Protein AF-A0A497SXW7-F1 (afdb_monomer_lite)

Secondary structure (DSSP, 8-state):
-EEEEESSTT--SEEEEEEEEEEGGGTEEEEEEESSHHHHHHHHHS-TT-EEEETT--EEEHHHHHHHHHHHEEEEE-----

Foldseek 3Di:
DKKWKALDLVRPGTLWIKDACAPVVVVARIETEGQAPVSVVVLVPDDQQRWMAIPVRDIDGSVVVVVSCVRHYDYHYDDPDD

Radius of gyration: 12.31 Å; chains: 1; bounding box: 28×34×33 Å

Structure (mmCIF, N/CA/C/O backbone):
data_AF-A0A497SXW7-F1
#
_entry.id   AF-A0A497SXW7-F1
#
loop_
_atom_site.group_PDB
_atom_site.id
_atom_site.type_symbol
_atom_site.label_atom_id
_atom_site.label_alt_id
_atom_site.label_comp_id
_atom_site.label_asym_id
_atom_site.label_entity_id
_atom_site.label_seq_id
_atom_site.pdbx_PDB_ins_code
_atom_site.Cartn_x
_atom_site.Cartn_y
_atom_site.Cartn_z
_atom_site.occupancy
_atom_site.B_iso_or_equiv
_atom_site.auth_seq_id
_atom_site.auth_comp_id
_atom_site.auth_asym_id
_atom_site.auth_atom_id
_atom_site.pdbx_PDB_model_num
ATOM 1 N N . MET A 1 1 ? 15.667 1.296 -1.872 1.00 83.88 1 MET A N 1
ATOM 2 C CA . MET A 1 1 ? 14.989 2.211 -0.930 1.00 83.88 1 MET A CA 1
ATOM 3 C C . MET A 1 1 ? 13.546 1.749 -0.804 1.00 83.88 1 MET A C 1
ATOM 5 O O . MET A 1 1 ? 12.954 1.431 -1.835 1.00 83.88 1 MET A O 1
ATOM 9 N N . SER A 1 2 ? 13.043 1.617 0.422 1.00 94.25 2 SER A N 1
ATOM 10 C CA . SER A 1 2 ? 11.671 1.197 0.731 1.00 94.25 2 SER A CA 1
ATOM 11 C C . SER A 1 2 ? 10.856 2.365 1.283 1.00 94.25 2 SER A C 1
ATOM 13 O O . SER A 1 2 ? 11.425 3.393 1.638 1.00 94.25 2 SER A O 1
ATOM 15 N N . THR A 1 3 ? 9.533 2.222 1.302 1.00 96.94 3 THR A N 1
ATOM 16 C CA . THR A 1 3 ? 8.614 3.114 2.011 1.00 96.94 3 THR A CA 1
ATOM 17 C C . THR A 1 3 ? 7.501 2.298 2.641 1.00 96.94 3 THR A C 1
ATOM 19 O O . THR A 1 3 ? 6.771 1.616 1.924 1.00 96.94 3 THR A O 1
ATOM 22 N N . GLU A 1 4 ? 7.358 2.365 3.956 1.00 97.62 4 GLU A N 1
ATOM 23 C CA . GLU A 1 4 ? 6.262 1.709 4.678 1.00 97.62 4 GLU A CA 1
ATOM 24 C C . GLU A 1 4 ? 5.016 2.599 4.720 1.00 97.62 4 GLU A C 1
ATOM 26 O O . GLU A 1 4 ? 5.126 3.829 4.743 1.00 97.62 4 GLU A O 1
ATOM 31 N N . PHE A 1 5 ? 3.836 1.976 4.722 1.00 97.69 5 PHE A N 1
ATOM 32 C CA . PHE A 1 5 ? 2.541 2.655 4.768 1.00 97.69 5 PHE A CA 1
ATOM 33 C C . PHE A 1 5 ? 1.668 2.105 5.892 1.00 97.69 5 PHE A C 1
ATOM 35 O O . PHE A 1 5 ? 1.555 0.893 6.053 1.00 97.69 5 PHE A O 1
ATOM 42 N N . TYR A 1 6 ? 1.018 3.003 6.626 1.00 97.69 6 TYR A N 1
ATOM 43 C CA . TYR A 1 6 ? 0.326 2.737 7.884 1.00 97.69 6 TYR A CA 1
ATOM 44 C C . TYR A 1 6 ? -1.104 3.282 7.872 1.00 97.69 6 TYR A C 1
ATOM 46 O O . TYR A 1 6 ? -1.368 4.323 7.264 1.00 97.69 6 TYR A O 1
ATOM 54 N N . TRP A 1 7 ? -2.025 2.616 8.574 1.00 95.62 7 TRP A N 1
ATOM 55 C CA . TRP A 1 7 ? -3.400 3.114 8.752 1.00 95.62 7 TRP A CA 1
ATOM 56 C C . TRP A 1 7 ? -3.471 4.342 9.663 1.00 95.62 7 TRP A C 1
ATOM 58 O O . TRP A 1 7 ? -4.411 5.131 9.588 1.00 95.62 7 TRP A O 1
ATOM 68 N N . ASP A 1 8 ? -2.470 4.510 10.522 1.00 93.44 8 ASP A N 1
ATOM 69 C CA . ASP A 1 8 ? -2.409 5.546 11.536 1.00 93.44 8 ASP A CA 1
ATOM 70 C C . ASP A 1 8 ? -1.071 6.293 11.498 1.00 93.44 8 ASP A C 1
ATOM 72 O O . ASP A 1 8 ? -0.033 5.763 11.1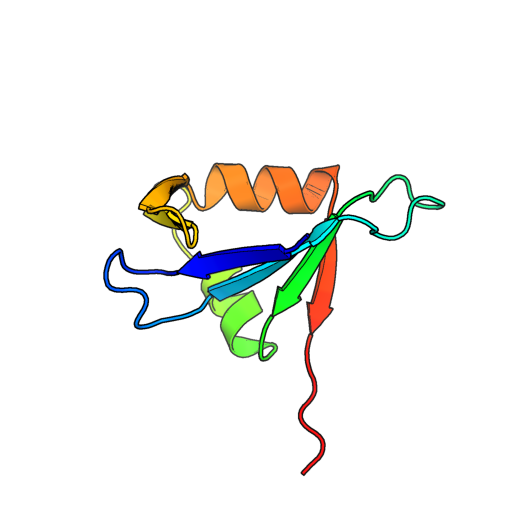00 1.00 93.44 8 ASP A O 1
ATOM 76 N N . LYS A 1 9 ? -1.090 7.546 11.957 1.00 91.25 9 LYS A N 1
ATOM 77 C CA . LYS A 1 9 ? 0.112 8.384 12.031 1.00 91.25 9 LYS A CA 1
ATOM 78 C C . LYS A 1 9 ? 1.098 7.916 13.111 1.00 91.25 9 LYS A C 1
ATOM 80 O O . LYS A 1 9 ? 2.275 8.250 13.051 1.00 91.25 9 LYS A O 1
ATOM 85 N N . GLU A 1 10 ? 0.632 7.154 14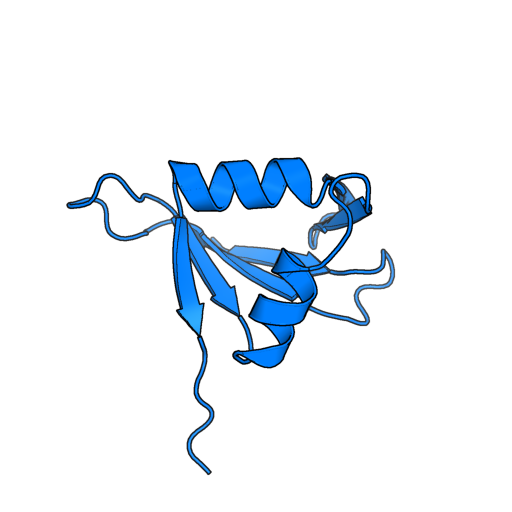.100 1.00 92.56 10 GLU A N 1
ATOM 86 C CA . GLU A 1 10 ? 1.471 6.610 15.175 1.00 92.56 10 GLU A CA 1
ATOM 87 C C . GLU A 1 10 ? 2.239 5.347 14.740 1.00 92.56 10 GLU A C 1
ATOM 89 O O . GLU A 1 10 ? 3.044 4.835 15.518 1.00 92.56 10 GLU A O 1
ATOM 94 N N . LYS A 1 11 ? 2.037 4.888 13.492 1.00 93.69 11 LYS A N 1
ATOM 95 C CA . LYS A 1 11 ? 2.712 3.750 12.849 1.00 93.69 11 LYS A CA 1
ATOM 96 C C . LYS A 1 11 ? 2.483 2.432 13.588 1.00 93.69 11 LYS A C 1
ATOM 98 O O . LYS A 1 11 ? 3.371 1.586 13.673 1.00 93.69 11 LYS A O 1
ATOM 103 N N . LYS A 1 12 ? 1.282 2.257 14.140 1.00 90.50 12 LYS A N 1
ATOM 104 C CA . LYS A 1 12 ? 0.899 1.053 14.890 1.00 90.50 12 LYS A CA 1
ATOM 105 C C . LYS A 1 12 ? 0.409 -0.068 13.988 1.00 90.50 12 LYS A C 1
ATOM 107 O O . LYS A 1 12 ? 0.566 -1.234 14.345 1.00 90.50 12 LYS A O 1
ATOM 112 N N . GLU A 1 13 ? -0.174 0.263 12.838 1.00 92.94 13 GLU A N 1
ATOM 113 C CA . GLU A 1 13 ? -0.762 -0.725 11.940 1.00 92.94 13 GLU A CA 1
ATOM 114 C C . GLU A 1 13 ? -0.206 -0.614 10.513 1.00 92.94 13 GLU A C 1
ATOM 116 O O . GLU A 1 13 ? -0.683 0.175 9.693 1.00 92.94 13 GLU A O 1
ATOM 121 N N . LEU A 1 14 ? 0.818 -1.425 10.221 1.00 95.56 14 LEU A N 1
ATOM 122 C CA . LEU A 1 14 ? 1.434 -1.524 8.896 1.00 95.56 14 LEU A CA 1
ATOM 123 C C . LEU A 1 14 ? 0.463 -2.151 7.886 1.00 95.56 14 LEU A C 1
ATOM 125 O O . LEU A 1 14 ? -0.085 -3.232 8.106 1.00 95.56 14 LEU A O 1
ATOM 129 N N . ILE A 1 15 ? 0.309 -1.491 6.742 1.00 96.06 15 ILE A N 1
ATOM 130 C CA . ILE A 1 15 ? -0.513 -1.941 5.617 1.00 96.06 15 ILE A CA 1
ATOM 131 C C . ILE A 1 15 ? 0.338 -2.757 4.644 1.00 96.06 15 ILE A C 1
ATOM 133 O O . ILE A 1 15 ? 0.057 -3.931 4.393 1.00 96.06 15 ILE A O 1
ATOM 137 N N . PHE A 1 16 ? 1.370 -2.115 4.092 1.00 97.25 16 PHE A N 1
ATOM 138 C CA . PHE A 1 16 ? 2.301 -2.685 3.124 1.00 97.25 16 PHE A CA 1
ATOM 139 C C . PHE A 1 16 ? 3.619 -1.909 3.107 1.00 97.25 16 PHE A C 1
ATOM 141 O O . PHE A 1 16 ? 3.684 -0.745 3.515 1.00 97.25 16 PHE A O 1
ATOM 148 N N . THR A 1 17 ? 4.644 -2.529 2.526 1.00 97.56 17 THR A N 1
ATOM 149 C CA . THR A 1 17 ? 5.924 -1.883 2.223 1.00 97.56 17 THR A CA 1
ATOM 150 C C . THR A 1 17 ? 6.118 -1.773 0.716 1.00 97.56 17 THR A C 1
ATOM 152 O O . THR A 1 17 ? 6.003 -2.752 -0.023 1.00 97.56 17 THR A O 1
ATOM 155 N N . ARG A 1 18 ? 6.413 -0.563 0.238 1.00 97.00 18 ARG A N 1
ATOM 156 C CA . ARG A 1 18 ? 6.696 -0.260 -1.167 1.00 97.00 18 ARG A CA 1
ATOM 157 C C . ARG A 1 18 ? 8.199 -0.280 -1.423 1.00 97.00 18 ARG A C 1
ATOM 159 O O . ARG A 1 18 ? 8.944 0.376 -0.704 1.00 97.00 18 ARG A O 1
ATOM 166 N N . TYR A 1 19 ? 8.648 -0.937 -2.488 1.00 95.88 19 TYR A N 1
ATOM 167 C CA . TYR A 1 19 ? 10.050 -0.940 -2.920 1.00 95.88 19 TYR A CA 1
ATOM 168 C C . TYR A 1 19 ? 10.184 -0.476 -4.367 1.00 95.88 19 TYR A C 1
ATOM 170 O O . TYR A 1 19 ? 9.358 -0.811 -5.216 1.00 95.88 19 TYR A O 1
ATOM 178 N N . ALA A 1 20 ? 11.271 0.241 -4.660 1.00 91.81 20 ALA A N 1
ATOM 179 C CA . ALA A 1 20 ? 11.733 0.413 -6.034 1.00 91.81 20 ALA A CA 1
ATOM 180 C C . ALA A 1 20 ? 12.319 -0.905 -6.570 1.00 91.81 20 ALA A C 1
ATOM 182 O O . ALA A 1 20 ? 13.001 -1.620 -5.833 1.00 91.81 20 ALA A O 1
ATOM 183 N N . GLY A 1 21 ? 12.081 -1.201 -7.850 1.00 86.62 21 GLY A N 1
ATOM 184 C CA . GLY A 1 21 ? 12.574 -2.413 -8.509 1.00 86.62 21 GLY A CA 1
ATOM 185 C C . GLY A 1 21 ? 11.511 -3.503 -8.616 1.00 86.62 21 GLY A C 1
ATOM 186 O O . GLY A 1 21 ? 11.718 -4.591 -8.084 1.00 86.62 21 GLY A O 1
ATOM 187 N N . GLY A 1 22 ? 10.388 -3.172 -9.268 1.00 84.56 22 GLY A N 1
ATOM 188 C CA . GLY A 1 22 ? 9.256 -4.036 -9.646 1.00 84.56 22 GLY A CA 1
ATOM 189 C C . GLY A 1 22 ? 9.596 -5.233 -10.541 1.00 84.56 22 GLY A C 1
ATOM 190 O O . GLY A 1 22 ? 10.576 -5.940 -10.307 1.00 84.56 22 GLY A O 1
ATOM 191 N N . ILE A 1 23 ? 8.747 -5.469 -11.539 1.00 87.44 23 ILE A N 1
ATOM 192 C CA . ILE A 1 23 ? 8.964 -6.374 -12.675 1.00 87.44 23 ILE A CA 1
ATOM 193 C C . ILE A 1 23 ? 9.006 -5.474 -13.925 1.00 87.44 23 ILE A C 1
ATOM 195 O O . ILE A 1 23 ? 7.966 -5.250 -14.558 1.00 87.44 23 ILE A O 1
ATOM 199 N N . PRO A 1 24 ? 10.159 -4.842 -14.230 1.00 80.69 24 PRO A N 1
ATOM 200 C CA . PRO A 1 24 ? 10.247 -3.832 -15.284 1.00 80.69 24 PRO A CA 1
ATOM 201 C C . PRO A 1 24 ? 9.817 -4.351 -16.657 1.00 80.69 24 PRO A C 1
ATOM 203 O O . PRO A 1 24 ? 9.259 -3.594 -17.448 1.00 80.69 24 PRO A O 1
ATOM 206 N N . GLU A 1 25 ? 10.026 -5.640 -16.920 1.00 86.12 25 GLU A N 1
ATOM 207 C CA . GLU A 1 25 ? 9.628 -6.330 -18.149 1.00 86.12 25 GLU A CA 1
ATOM 208 C C . GLU A 1 25 ? 8.107 -6.289 -18.380 1.00 86.12 25 GLU A C 1
ATOM 210 O O . GLU A 1 25 ? 7.655 -6.340 -19.521 1.00 86.12 25 GLU A O 1
ATOM 215 N N . GLU A 1 26 ? 7.321 -6.127 -17.313 1.00 85.50 26 GLU A N 1
ATOM 216 C CA . GLU A 1 26 ? 5.861 -5.976 -17.349 1.00 85.50 26 GLU A CA 1
ATOM 217 C C . GLU A 1 26 ? 5.410 -4.510 -17.204 1.00 85.50 26 GLU A C 1
ATOM 219 O O . GLU A 1 26 ? 4.235 -4.218 -16.969 1.00 85.50 26 GLU A O 1
ATOM 224 N N . GLY A 1 27 ? 6.345 -3.559 -17.303 1.00 88.06 27 GLY A N 1
ATOM 225 C CA . GLY A 1 27 ? 6.081 -2.135 -17.087 1.00 88.06 27 GLY A CA 1
ATOM 226 C C . GLY A 1 27 ? 5.784 -1.780 -15.626 1.00 88.06 27 GLY A C 1
ATOM 227 O O . GLY A 1 27 ? 5.274 -0.693 -15.352 1.00 88.06 27 GLY A O 1
ATOM 228 N N . LYS A 1 28 ? 6.082 -2.681 -14.681 1.00 91.25 28 LYS A N 1
ATOM 229 C CA . LYS A 1 28 ? 5.902 -2.461 -13.242 1.00 91.25 28 LYS A CA 1
ATOM 230 C C . LYS A 1 28 ? 7.241 -2.125 -12.615 1.00 91.25 28 LYS A C 1
ATOM 232 O O . LYS A 1 28 ? 8.109 -2.980 -12.502 1.00 91.25 28 LYS A O 1
ATOM 237 N N . ASP A 1 29 ? 7.438 -0.892 -12.178 1.00 93.75 29 ASP A N 1
ATOM 238 C CA . ASP A 1 29 ? 8.706 -0.446 -11.593 1.00 93.75 29 ASP A CA 1
ATOM 239 C C . ASP A 1 29 ? 8.706 -0.447 -10.055 1.00 93.75 29 ASP A C 1
ATOM 241 O O . ASP A 1 29 ? 9.758 -0.249 -9.436 1.00 93.75 29 ASP A O 1
ATOM 245 N N . LEU A 1 30 ? 7.567 -0.768 -9.432 1.00 95.75 30 LEU A N 1
ATOM 246 C CA . LEU A 1 30 ? 7.388 -0.811 -7.982 1.00 95.75 30 LEU A CA 1
ATOM 247 C C . LEU A 1 30 ? 6.911 -2.182 -7.491 1.00 95.75 30 LEU A C 1
ATOM 249 O O . LEU A 1 30 ? 6.180 -2.894 -8.176 1.00 95.75 30 LEU A O 1
ATOM 253 N N . LYS A 1 31 ? 7.298 -2.534 -6.264 1.00 95.94 31 LYS A N 1
ATOM 254 C CA . LYS A 1 31 ? 6.806 -3.708 -5.528 1.00 95.94 31 LYS A CA 1
ATOM 255 C C . LYS A 1 31 ? 6.018 -3.259 -4.311 1.00 95.94 31 LYS A C 1
ATOM 257 O O . LYS A 1 31 ? 6.478 -2.363 -3.611 1.00 95.94 31 LYS A O 1
ATOM 262 N N . TYR A 1 32 ? 4.894 -3.909 -4.039 1.00 96.88 32 TYR A N 1
ATOM 263 C CA . TYR A 1 32 ? 4.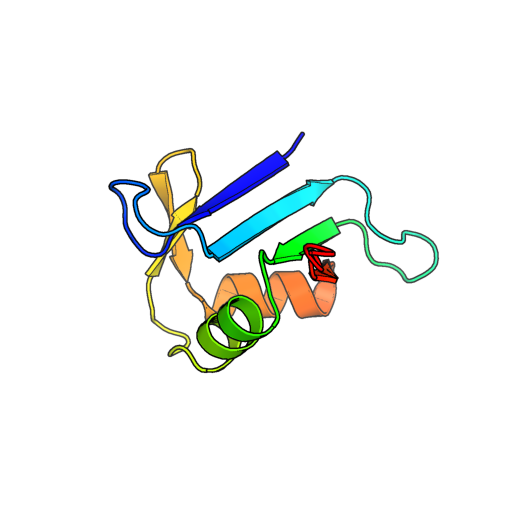060 -3.672 -2.861 1.00 96.88 32 TYR A CA 1
ATOM 264 C C . TYR A 1 32 ? 3.925 -4.974 -2.087 1.00 96.88 32 TYR A C 1
ATOM 266 O O . TYR A 1 32 ? 3.275 -5.908 -2.552 1.00 96.88 32 TYR A O 1
ATOM 274 N N . VAL A 1 33 ? 4.585 -5.040 -0.938 1.00 96.25 33 VAL A N 1
ATOM 275 C CA . VAL A 1 33 ? 4.679 -6.240 -0.109 1.00 96.25 33 VAL A CA 1
ATOM 276 C C . VAL A 1 33 ? 3.669 -6.136 1.026 1.00 96.25 33 VAL A C 1
ATOM 278 O O . VAL A 1 33 ? 3.759 -5.229 1.851 1.00 96.25 33 VAL A O 1
ATOM 281 N N . PHE A 1 34 ? 2.703 -7.050 1.051 1.00 96.44 34 PHE A N 1
ATOM 282 C CA . PHE A 1 34 ? 1.695 -7.162 2.104 1.00 96.44 34 PHE A CA 1
ATOM 283 C C . PHE A 1 34 ? 2.018 -8.350 3.016 1.00 96.44 34 PHE A C 1
ATOM 285 O O . PHE A 1 34 ? 2.313 -9.441 2.526 1.00 96.44 34 PHE A O 1
ATOM 292 N N . ASN A 1 35 ? 1.855 -8.177 4.331 1.00 90.69 35 ASN A N 1
ATOM 293 C CA . ASN A 1 35 ? 2.134 -9.204 5.354 1.00 90.69 35 ASN A CA 1
ATOM 294 C C . ASN A 1 35 ? 1.040 -10.289 5.454 1.00 90.69 35 ASN A C 1
ATOM 296 O O . ASN A 1 35 ? 0.758 -10.818 6.528 1.00 90.69 35 ASN A O 1
ATOM 300 N N . GLY A 1 36 ? 0.367 -10.575 4.341 1.00 91.31 36 GLY A N 1
ATOM 301 C CA . GLY A 1 36 ? -0.711 -11.550 4.258 1.00 91.31 36 GLY A CA 1
ATOM 302 C C . GLY A 1 36 ? -1.846 -11.111 3.338 1.00 91.31 36 GLY A C 1
ATOM 303 O O . GLY A 1 36 ? -2.034 -9.927 3.043 1.00 91.31 36 GLY A O 1
ATOM 304 N N . VAL A 1 37 ? -2.632 -12.098 2.901 1.00 92.50 37 VAL A N 1
ATOM 305 C CA . VAL A 1 37 ? -3.817 -11.879 2.056 1.00 92.50 37 VAL A CA 1
ATOM 306 C C . VAL A 1 37 ? -4.847 -11.008 2.778 1.00 92.50 37 VAL A C 1
ATOM 308 O O . VAL A 1 37 ? -5.480 -10.167 2.147 1.00 92.50 37 VAL A O 1
ATOM 311 N N . ASP A 1 38 ? -4.981 -11.145 4.098 1.00 91.88 38 ASP A N 1
ATOM 312 C CA . ASP A 1 38 ? -5.956 -10.377 4.877 1.00 91.88 38 ASP A CA 1
ATOM 313 C C . ASP A 1 38 ? -5.664 -8.871 4.854 1.00 91.88 38 ASP A C 1
ATOM 315 O O . ASP A 1 38 ? -6.586 -8.076 4.664 1.00 91.88 38 ASP A O 1
ATOM 319 N N . ASN A 1 39 ? -4.391 -8.465 4.946 1.00 91.31 39 ASN A N 1
ATOM 320 C CA . ASN A 1 39 ? -3.996 -7.054 4.846 1.00 91.31 39 ASN A CA 1
ATOM 321 C C . ASN A 1 39 ? -4.266 -6.493 3.451 1.00 91.31 39 ASN A C 1
ATOM 323 O O . 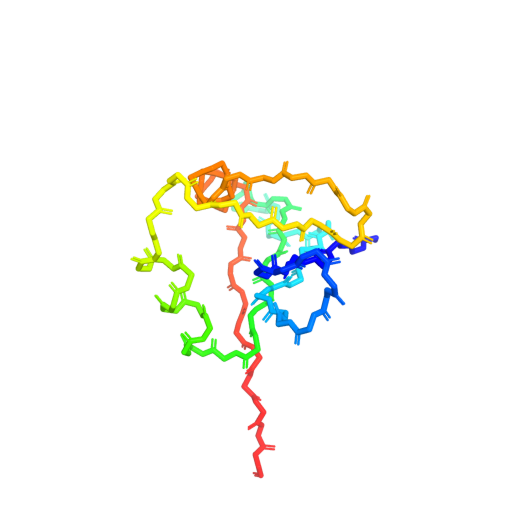ASN A 1 39 ? -4.778 -5.380 3.317 1.00 91.31 39 ASN A O 1
ATOM 327 N N . LEU A 1 40 ? -3.975 -7.283 2.414 1.00 94.94 40 LEU A N 1
ATOM 328 C CA . LEU A 1 40 ? -4.289 -6.930 1.035 1.00 94.94 40 LEU A CA 1
ATOM 329 C C . LEU A 1 40 ? -5.801 -6.726 0.856 1.00 94.94 40 LEU A C 1
ATOM 331 O O . LEU A 1 40 ? -6.241 -5.691 0.360 1.00 94.94 40 LEU A O 1
ATOM 335 N N . VAL A 1 41 ? -6.611 -7.688 1.301 1.00 95.31 41 VAL A N 1
ATOM 336 C CA . VAL A 1 41 ? -8.074 -7.630 1.189 1.00 95.31 41 VAL A CA 1
ATOM 337 C C . VAL A 1 41 ? -8.641 -6.460 1.989 1.00 95.31 41 VAL A C 1
ATOM 339 O O . VAL A 1 41 ? -9.512 -5.755 1.477 1.00 95.31 41 VAL A O 1
ATOM 342 N N . LYS A 1 42 ? -8.149 -6.221 3.211 1.00 95.38 42 LYS A N 1
ATOM 343 C CA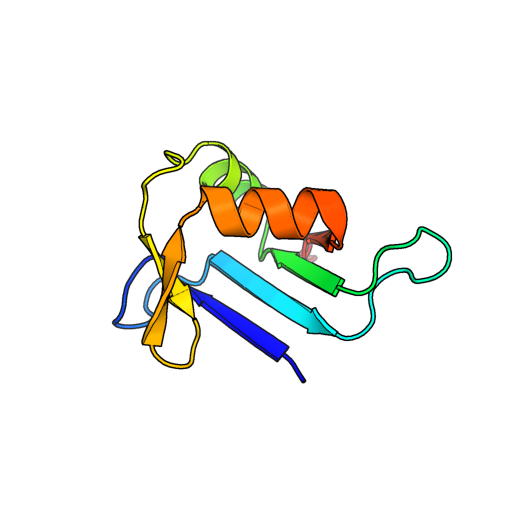 . LYS A 1 42 ? -8.533 -5.061 4.027 1.00 95.38 42 LYS A CA 1
ATOM 344 C C . LYS A 1 42 ? -8.252 -3.762 3.273 1.00 95.38 42 LYS A C 1
ATOM 346 O O . LYS A 1 42 ? -9.159 -2.951 3.120 1.00 95.38 42 LYS A O 1
ATOM 351 N N . PHE A 1 43 ? -7.043 -3.607 2.733 1.00 96.81 43 PHE A N 1
ATOM 352 C CA . PHE A 1 43 ? -6.651 -2.417 1.982 1.00 96.81 43 PHE A CA 1
ATOM 353 C C . PHE A 1 43 ? -7.531 -2.170 0.747 1.00 96.81 43 PHE A C 1
ATOM 355 O O . PHE A 1 43 ? -7.999 -1.054 0.526 1.00 96.81 43 PHE A O 1
ATOM 362 N N . PHE A 1 44 ? -7.817 -3.209 -0.042 1.00 96.12 44 PHE A N 1
ATOM 363 C CA . PHE A 1 44 ? -8.638 -3.055 -1.247 1.00 96.12 44 PHE A CA 1
ATOM 364 C C . PHE A 1 44 ? -10.127 -2.813 -0.957 1.00 96.12 44 PHE A C 1
ATOM 366 O O . PHE A 1 44 ? -10.796 -2.173 -1.771 1.00 96.12 44 PHE A O 1
ATOM 373 N N . LYS A 1 45 ? -10.640 -3.279 0.189 1.00 96.94 45 LYS A N 1
ATOM 374 C CA . LYS A 1 45 ? -12.021 -3.029 0.640 1.00 96.94 45 LYS A CA 1
ATOM 375 C C . LYS A 1 45 ? -12.223 -1.665 1.294 1.00 96.94 45 LYS A C 1
ATOM 377 O O . LYS A 1 45 ? -13.366 -1.242 1.446 1.00 96.94 45 LYS A O 1
ATOM 382 N N . GLU A 1 46 ? -11.146 -1.006 1.698 1.00 97.69 46 GLU A N 1
ATOM 383 C CA . GLU A 1 46 ? -11.221 0.283 2.369 1.00 97.69 46 GLU A CA 1
ATOM 384 C C . GLU A 1 46 ? -11.736 1.384 1.430 1.00 97.69 46 GLU A C 1
ATOM 386 O O . GLU A 1 46 ? -11.524 1.335 0.207 1.00 97.69 46 GLU A O 1
ATOM 391 N N . LYS A 1 47 ? -12.418 2.379 2.011 1.00 97.88 47 LYS A N 1
ATOM 392 C CA . LYS A 1 47 ? -12.947 3.525 1.271 1.00 97.88 47 LYS A CA 1
ATOM 393 C C . LYS A 1 47 ? -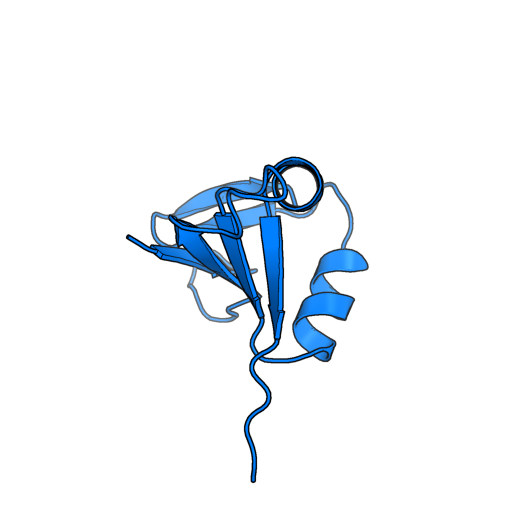11.818 4.312 0.620 1.00 97.88 47 LYS A C 1
ATOM 395 O O . LYS A 1 47 ? -10.766 4.545 1.203 1.00 97.88 47 LYS A O 1
ATOM 400 N N . ASP A 1 48 ? -12.080 4.783 -0.586 1.00 97.50 48 ASP A N 1
ATOM 401 C CA . ASP A 1 48 ? -11.111 5.498 -1.415 1.00 97.50 48 ASP A CA 1
ATOM 402 C C . ASP A 1 48 ? -10.609 6.809 -0.787 1.00 97.50 48 ASP A C 1
ATOM 404 O O . ASP A 1 48 ? -9.452 7.186 -0.980 1.00 97.50 48 ASP A O 1
ATOM 408 N N . GLU A 1 49 ? -11.459 7.463 0.004 1.00 97.81 49 GLU A N 1
ATOM 409 C CA . GLU A 1 49 ? -11.181 8.691 0.761 1.00 97.81 49 GLU A CA 1
ATOM 410 C C . GLU A 1 49 ? -10.422 8.464 2.079 1.00 97.81 49 GLU A C 1
ATOM 412 O O . GLU A 1 49 ? -9.972 9.430 2.697 1.00 97.81 49 GLU A O 1
ATOM 417 N N . THR A 1 50 ? -10.252 7.208 2.508 1.00 97.81 50 THR A N 1
ATOM 418 C CA . THR A 1 50 ? -9.505 6.879 3.726 1.00 97.81 50 THR A CA 1
ATOM 419 C C . THR A 1 50 ? -8.052 7.327 3.588 1.00 97.81 50 THR A C 1
ATOM 421 O O . THR A 1 50 ? -7.393 7.060 2.578 1.00 97.81 50 THR A O 1
ATOM 424 N N . ILE A 1 51 ? -7.559 8.017 4.620 1.00 97.81 51 ILE A N 1
ATOM 425 C CA . ILE A 1 51 ? -6.184 8.509 4.696 1.00 97.81 51 ILE A CA 1
ATOM 426 C C . ILE A 1 51 ? -5.286 7.443 5.319 1.00 97.81 51 ILE A C 1
ATOM 428 O O . ILE A 1 51 ? -5.617 6.877 6.357 1.00 97.81 51 ILE A O 1
ATOM 432 N N . ILE A 1 52 ? -4.133 7.227 4.697 1.00 97.69 52 ILE A N 1
ATOM 433 C CA . ILE A 1 52 ? -3.029 6.409 5.199 1.00 97.69 52 ILE A CA 1
ATOM 434 C C . ILE A 1 52 ? -1.755 7.257 5.232 1.00 97.69 52 ILE A C 1
ATOM 436 O O . ILE A 1 52 ? -1.663 8.279 4.548 1.00 97.69 52 ILE A O 1
ATOM 440 N N . TYR A 1 53 ? -0.761 6.837 6.005 1.00 98.12 53 TYR A N 1
ATOM 441 C CA . TYR A 1 53 ? 0.461 7.608 6.227 1.00 98.12 53 TYR A CA 1
ATOM 442 C C . TYR A 1 53 ? 1.687 6.822 5.786 1.00 98.12 53 TYR A C 1
ATOM 444 O O . TYR A 1 53 ? 1.788 5.630 6.062 1.00 98.12 53 TYR A O 1
ATOM 452 N N . SER A 1 54 ? 2.634 7.484 5.121 1.00 97.38 54 SER A N 1
ATOM 453 C CA . SER A 1 54 ? 3.957 6.893 4.909 1.00 97.38 54 SER A CA 1
ATOM 454 C C . SER A 1 54 ? 4.791 6.913 6.196 1.00 97.38 54 SER A C 1
ATOM 456 O O . SER A 1 54 ? 4.491 7.649 7.138 1.00 97.38 54 SER A O 1
ATOM 458 N N . GLU A 1 55 ? 5.906 6.179 6.218 1.00 96.62 55 GLU A N 1
ATOM 459 C CA . GLU A 1 55 ? 6.895 6.232 7.309 1.00 96.62 55 GLU A CA 1
ATOM 460 C C . GLU A 1 55 ? 7.447 7.646 7.593 1.00 96.62 55 GLU A C 1
ATOM 462 O O . GLU A 1 55 ? 7.986 7.892 8.672 1.00 96.62 55 GLU A O 1
ATOM 467 N N . TYR A 1 56 ? 7.287 8.584 6.653 1.00 95.31 56 TYR A N 1
ATOM 468 C CA . TYR A 1 56 ? 7.704 9.986 6.767 1.00 95.31 56 TYR A CA 1
ATOM 469 C C . TYR A 1 56 ? 6.547 10.930 7.138 1.00 95.31 56 TYR A C 1
ATOM 471 O O . TYR A 1 56 ? 6.650 12.137 6.935 1.00 95.31 56 TYR A O 1
ATOM 479 N N . ASP A 1 57 ? 5.434 10.389 7.641 1.00 95.06 57 ASP A N 1
ATOM 480 C CA . ASP A 1 57 ? 4.229 11.119 8.061 1.00 95.06 57 ASP A CA 1
ATOM 481 C C . ASP A 1 57 ? 3.522 11.885 6.926 1.00 95.06 57 ASP A C 1
ATOM 483 O O . ASP A 1 57 ? 2.732 12.802 7.174 1.00 95.06 57 ASP A O 1
ATOM 487 N N . ILE A 1 58 ? 3.777 11.501 5.670 1.00 96.19 58 ILE A N 1
ATOM 488 C CA . ILE A 1 58 ? 3.133 12.095 4.494 1.00 96.19 58 ILE A CA 1
ATOM 489 C C . ILE A 1 58 ? 1.772 11.410 4.287 1.00 96.19 58 ILE A C 1
ATOM 491 O O . ILE A 1 58 ? 1.735 10.179 4.196 1.00 96.19 58 ILE A O 1
ATOM 495 N N . PRO A 1 59 ? 0.661 12.167 4.201 1.00 97.44 59 PRO A N 1
ATOM 496 C CA . PRO A 1 59 ? -0.665 11.599 4.002 1.00 97.44 59 PRO A CA 1
ATOM 497 C C . PRO A 1 59 ? -0.908 11.205 2.538 1.00 97.44 59 PRO A C 1
ATOM 499 O O . PRO A 1 59 ? -0.566 11.941 1.611 1.00 97.44 59 PRO A O 1
ATOM 502 N N . TYR A 1 60 ? -1.575 10.070 2.345 1.00 97.88 60 TYR A N 1
ATOM 503 C CA . TYR A 1 60 ? -2.058 9.563 1.061 1.00 97.88 60 TYR A CA 1
ATOM 504 C C . TYR A 1 60 ? -3.504 9.099 1.198 1.00 97.88 60 TYR A C 1
ATOM 506 O O . TYR A 1 60 ? -3.940 8.737 2.286 1.00 97.88 60 TYR A O 1
ATOM 514 N N . THR A 1 61 ? -4.244 9.067 0.094 1.00 98.25 61 THR A N 1
ATOM 515 C CA . THR A 1 61 ? -5.545 8.399 0.055 1.00 98.25 61 THR A CA 1
ATOM 516 C C . THR A 1 61 ? -5.369 6.949 -0.374 1.00 98.25 61 THR A C 1
ATOM 518 O O . THR A 1 61 ? -4.486 6.618 -1.171 1.00 98.25 61 THR A O 1
ATOM 521 N N . VAL A 1 62 ? -6.248 6.070 0.098 1.00 98.06 62 VAL A N 1
ATOM 522 C CA . VAL A 1 62 ? -6.319 4.692 -0.403 1.00 98.06 62 VAL A CA 1
ATOM 523 C C . VAL A 1 62 ? -6.499 4.681 -1.928 1.00 98.06 62 VAL A C 1
ATOM 525 O O . VAL A 1 62 ? -5.851 3.888 -2.609 1.00 98.06 62 VAL A O 1
ATOM 528 N N . ALA A 1 63 ? -7.287 5.605 -2.490 1.00 98.25 63 ALA A N 1
ATOM 529 C CA . ALA A 1 63 ? -7.442 5.746 -3.939 1.00 98.25 63 ALA A CA 1
ATOM 530 C C . ALA A 1 63 ? -6.129 6.035 -4.680 1.00 98.25 63 ALA A C 1
ATOM 532 O O . ALA A 1 63 ? -5.857 5.408 -5.708 1.00 98.25 63 ALA A O 1
ATOM 533 N N . SER A 1 64 ? -5.304 6.968 -4.185 1.00 97.56 64 SER A N 1
ATOM 534 C CA . SER A 1 64 ? -4.044 7.303 -4.857 1.00 97.56 64 SER A CA 1
ATOM 535 C C . SER A 1 64 ? -3.080 6.119 -4.840 1.00 97.56 64 SER A C 1
ATOM 537 O O . SER A 1 64 ? -2.429 5.844 -5.847 1.00 97.56 64 SER A O 1
ATOM 539 N N . MET A 1 65 ? -3.076 5.348 -3.752 1.00 97.56 65 MET A N 1
ATOM 540 C CA . MET A 1 65 ? -2.274 4.132 -3.636 1.00 97.56 65 MET A CA 1
ATOM 541 C C . MET A 1 65 ? -2.790 2.983 -4.497 1.00 97.56 65 MET A C 1
ATOM 543 O O . MET A 1 65 ? -1.991 2.348 -5.181 1.00 97.56 65 MET A O 1
ATOM 547 N N . LYS A 1 66 ? -4.107 2.744 -4.551 1.00 97.62 66 LYS A N 1
ATOM 548 C CA . LYS A 1 66 ? -4.705 1.774 -5.486 1.00 97.62 66 LYS A CA 1
ATOM 549 C C . LYS A 1 66 ? -4.329 2.114 -6.931 1.00 97.62 66 LYS A C 1
ATOM 551 O O . LYS A 1 66 ? -3.914 1.231 -7.676 1.00 97.62 66 LYS A O 1
ATOM 556 N N . SER A 1 67 ? -4.412 3.391 -7.310 1.00 97.50 67 SER A N 1
ATOM 557 C CA . SER A 1 67 ? -4.012 3.863 -8.641 1.00 97.50 67 SER A CA 1
ATOM 558 C C . SER A 1 67 ? -2.521 3.631 -8.914 1.00 97.50 67 SER A C 1
ATOM 560 O O . SER A 1 67 ? -2.163 3.128 -9.979 1.00 97.50 67 SER A O 1
ATOM 562 N N . GLU A 1 68 ? -1.636 3.929 -7.958 1.00 96.75 68 GLU A N 1
ATOM 563 C CA . GLU A 1 68 ? -0.196 3.680 -8.109 1.00 96.75 68 GLU A CA 1
ATOM 564 C C . GLU A 1 68 ? 0.099 2.181 -8.270 1.00 96.75 68 GLU A C 1
ATOM 566 O O . GLU A 1 68 ? 0.823 1.798 -9.187 1.00 96.75 68 GLU A O 1
ATOM 571 N N . ILE A 1 69 ? -0.533 1.328 -7.458 1.00 95.94 69 ILE A N 1
ATOM 572 C CA . ILE A 1 69 ? -0.410 -0.132 -7.549 1.00 95.94 69 ILE A CA 1
ATOM 573 C C . ILE A 1 69 ? -0.870 -0.631 -8.921 1.00 95.94 69 ILE A C 1
ATOM 575 O O . ILE A 1 69 ? -0.141 -1.367 -9.579 1.00 95.94 69 ILE A O 1
ATOM 579 N N . ILE A 1 70 ? -2.044 -0.204 -9.392 1.00 94.69 70 ILE A N 1
ATOM 580 C CA . ILE A 1 70 ? -2.580 -0.630 -10.692 1.00 94.69 70 ILE A CA 1
ATOM 581 C C . ILE A 1 70 ? -1.638 -0.222 -11.827 1.00 94.69 70 ILE A C 1
ATOM 583 O O . ILE A 1 70 ? -1.357 -1.027 -12.716 1.00 94.69 70 ILE A O 1
ATOM 587 N N . ASN A 1 71 ? -1.110 1.002 -11.796 1.00 94.94 71 ASN A N 1
ATOM 588 C CA . ASN A 1 71 ? -0.289 1.522 -12.886 1.00 94.94 71 ASN A CA 1
ATOM 589 C C . ASN A 1 71 ? 1.147 0.978 -12.853 1.00 94.94 71 ASN A C 1
ATOM 591 O O . ASN A 1 71 ? 1.673 0.589 -13.893 1.00 94.94 71 ASN A O 1
ATOM 595 N N . ARG A 1 72 ? 1.757 0.879 -11.668 1.00 95.19 72 ARG A N 1
ATOM 596 C CA . ARG A 1 72 ? 3.209 0.688 -11.489 1.00 95.19 72 ARG A CA 1
ATOM 597 C C . ARG A 1 72 ? 3.601 -0.514 -10.633 1.00 95.19 72 ARG A C 1
ATOM 599 O O . ARG A 1 72 ? 4.766 -0.902 -10.626 1.00 95.19 72 ARG A O 1
ATOM 606 N N . GLY A 1 73 ? 2.660 -1.082 -9.887 1.00 94.06 73 GLY A N 1
ATOM 607 C CA . GLY A 1 73 ? 2.935 -2.064 -8.848 1.00 94.06 73 GLY A CA 1
ATOM 608 C C . GLY A 1 73 ? 2.859 -3.519 -9.295 1.00 94.06 73 GLY A C 1
ATOM 609 O O . GLY A 1 73 ? 1.918 -3.932 -9.967 1.00 94.06 73 GLY A O 1
ATOM 610 N N . ALA A 1 74 ? 3.815 -4.313 -8.822 1.00 93.94 74 ALA A N 1
ATOM 611 C CA . ALA A 1 74 ? 3.668 -5.748 -8.619 1.00 93.94 74 ALA A CA 1
ATOM 612 C C . ALA A 1 74 ? 3.320 -6.008 -7.141 1.00 93.94 74 ALA A C 1
ATOM 614 O O . ALA A 1 74 ? 4.008 -5.509 -6.245 1.00 93.94 74 ALA A O 1
ATOM 615 N N . ILE A 1 75 ? 2.254 -6.769 -6.878 1.00 94.88 75 ILE A N 1
ATOM 616 C CA . ILE A 1 75 ? 1.832 -7.130 -5.516 1.00 94.88 75 ILE A CA 1
ATOM 617 C C . ILE A 1 75 ? 2.537 -8.421 -5.099 1.00 94.88 75 ILE A C 1
ATOM 619 O O . ILE A 1 75 ? 2.494 -9.421 -5.812 1.00 94.88 75 ILE A O 1
ATOM 623 N N . LEU A 1 76 ? 3.154 -8.398 -3.923 1.00 94.44 76 LEU A N 1
ATOM 624 C CA . LEU A 1 76 ? 3.774 -9.544 -3.269 1.00 94.44 76 LEU A CA 1
ATOM 625 C C . LEU A 1 76 ? 3.069 -9.780 -1.937 1.00 94.44 76 LEU A C 1
ATOM 627 O O . LEU A 1 76 ? 2.738 -8.835 -1.222 1.00 94.44 76 LEU A O 1
ATOM 631 N N . ILE A 1 77 ? 2.850 -11.045 -1.604 1.00 93.69 77 ILE A N 1
ATOM 632 C CA . ILE A 1 77 ? 2.237 -11.445 -0.340 1.00 93.69 77 ILE A CA 1
ATOM 633 C C . ILE A 1 77 ? 3.269 -12.277 0.405 1.00 93.69 77 ILE A C 1
ATOM 635 O O . ILE A 1 77 ? 3.690 -13.322 -0.096 1.00 93.69 77 ILE A O 1
ATOM 639 N N . GLU A 1 78 ? 3.690 -11.818 1.581 1.00 88.00 78 GLU A N 1
ATOM 640 C CA . GLU A 1 78 ? 4.558 -12.616 2.439 1.00 88.00 78 GLU A CA 1
ATOM 641 C C . GLU A 1 78 ? 3.760 -13.781 3.014 1.00 88.00 78 GLU A C 1
ATOM 643 O O . GLU A 1 78 ? 2.829 -13.614 3.804 1.00 88.00 78 GLU A O 1
ATOM 648 N N . VAL A 1 79 ? 4.127 -14.987 2.591 1.00 77.44 79 VAL A N 1
ATOM 649 C CA . VAL A 1 79 ? 3.588 -16.220 3.149 1.00 77.44 79 VAL A CA 1
ATOM 650 C C . VAL A 1 79 ? 4.563 -16.679 4.221 1.00 77.44 79 VAL A C 1
ATOM 652 O O . VAL A 1 79 ? 5.593 -17.283 3.920 1.00 77.44 79 VAL A O 1
ATOM 655 N N . VAL A 1 80 ? 4.263 -16.373 5.484 1.00 63.09 80 VAL A N 1
ATOM 656 C CA . VAL A 1 80 ? 5.027 -16.924 6.608 1.00 63.09 80 VAL A CA 1
ATOM 657 C C . VAL A 1 80 ? 4.770 -18.429 6.636 1.00 63.09 80 VAL A C 1
ATOM 659 O O . VAL A 1 80 ? 3.704 -18.883 7.055 1.00 63.09 80 VAL A O 1
ATOM 662 N N . SER A 1 81 ? 5.732 -19.206 6.139 1.00 55.34 81 SER A N 1
ATOM 663 C CA . SER A 1 81 ? 5.724 -20.660 6.289 1.00 55.34 81 SER A CA 1
ATOM 664 C C . SER A 1 81 ? 5.940 -20.967 7.771 1.00 55.34 81 SER A C 1
ATOM 666 O O . SER A 1 81 ? 6.982 -20.610 8.320 1.00 55.34 81 SER A O 1
ATOM 668 N N . ARG A 1 82 ? 4.920 -21.531 8.423 1.00 48.12 82 ARG A N 1
ATOM 669 C CA . ARG A 1 82 ? 5.029 -22.083 9.780 1.00 48.12 82 ARG A CA 1
ATOM 670 C C . ARG A 1 82 ? 5.774 -23.408 9.764 1.00 48.12 82 ARG A C 1
ATOM 672 O O . ARG A 1 82 ? 5.576 -24.163 8.787 1.00 48.12 82 ARG A O 1
#

Sequence (82 aa):
MSTEFYWDKEKKELIFTRYAGGIPEEGKDLKYVFNGVDNLVKFFKEKDETIIYSEYDIPYTVASMKSEIINRGAILIEVVSR

pLDDT: mean 92.82, std 8.47, range [48.12, 98.25]